Protein AF-A0A453KWU0-F1 (afdb_monomer)

Secondary structure (DSSP, 8-state):
----SSSPPTT-TTHHHHHHHHHHHHHHHHHHHHHTTSSPPPSSTT----EEE-SS-EEE--PPPTT-

Se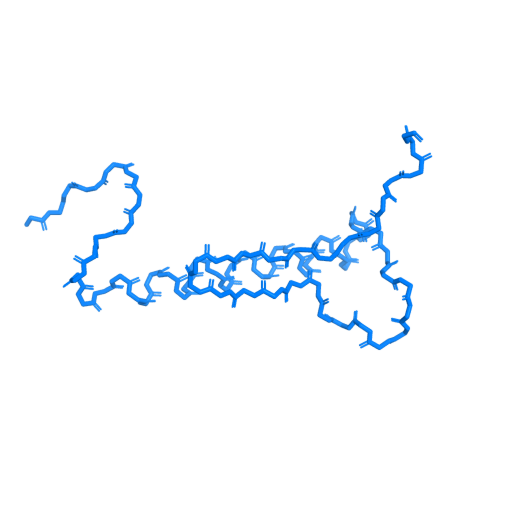quence (68 aa):
SLIHRRGLRQGDPLSPLLFILAIDVLHRLITKAAEDGILAPLLGRELKLRTSMYPDDVVIYTNPDQEE

InterPro domains:
  IPR000477 Reverse transcriptase domain [PF00078] (5-64)
  IPR000477 Reverse transcriptase domain [PS50878] (1-68)

pLDDT: mean 79.12, std 11.14, range [45.91, 91.44]

Mean predicted aligned error: 7.9 Å

Radius of gyration: 15.8 Å; Cα contacts (8 Å, |Δi|>4): 40; chains: 1; bounding box: 41×19×44 Å

Nearest PDB structures (foldseek):
  6yxx-assembly1_E6  TM=2.950E-01  e=8.581E+00  Trypanosoma brucei brucei

Structure (mmCIF, N/CA/C/O backbone):
data_AF-A0A453KWU0-F1
#
_entry.id   AF-A0A453KWU0-F1
#
loop_
_atom_site.group_PDB
_atom_site.id
_atom_site.type_symbol
_atom_site.label_atom_id
_atom_site.label_alt_id
_atom_site.label_comp_id
_atom_site.label_asym_id
_atom_site.label_entity_id
_atom_site.label_seq_id
_atom_site.pdbx_PDB_ins_code
_atom_site.Cartn_x
_atom_site.Cartn_y
_atom_site.Cartn_z
_atom_site.occupancy
_atom_site.B_iso_or_equiv
_atom_site.auth_seq_id
_atom_site.auth_comp_id
_atom_site.auth_asym_id
_atom_site.auth_atom_id
_atom_site.pdbx_PDB_model_num
ATOM 1 N N . SER A 1 1 ? 15.386 6.214 -24.902 1.00 53.03 1 SER A N 1
ATOM 2 C CA . SER A 1 1 ? 14.014 5.716 -25.101 1.00 53.03 1 SER A CA 1
ATOM 3 C C . SER A 1 1 ? 13.352 5.617 -23.743 1.00 53.03 1 SER A C 1
ATOM 5 O O . SER A 1 1 ? 13.975 5.083 -22.845 1.00 53.03 1 SER A O 1
ATOM 7 N N . LEU A 1 2 ? 12.141 6.150 -23.595 1.00 61.16 2 LEU A N 1
ATOM 8 C CA . LEU A 1 2 ? 11.117 5.738 -22.625 1.00 61.16 2 LEU A CA 1
ATOM 9 C C . LEU A 1 2 ? 9.833 6.459 -23.064 1.00 61.16 2 LEU A C 1
ATOM 11 O O . LEU A 1 2 ? 9.769 7.681 -22.980 1.00 61.16 2 LEU A O 1
ATOM 15 N N . ILE A 1 3 ? 8.836 5.739 -23.583 1.00 63.34 3 ILE A N 1
ATOM 16 C CA . ILE A 1 3 ? 7.479 6.288 -23.703 1.00 63.34 3 ILE A CA 1
ATOM 17 C C . ILE A 1 3 ? 6.514 5.241 -23.159 1.00 63.34 3 ILE A C 1
ATOM 19 O O . ILE A 1 3 ? 6.050 4.368 -23.885 1.00 63.34 3 ILE A O 1
ATOM 23 N N . HIS A 1 4 ? 6.215 5.349 -21.866 1.00 56.62 4 HIS A N 1
ATOM 24 C CA . HIS A 1 4 ? 5.054 4.714 -21.255 1.00 56.62 4 HIS A CA 1
ATOM 25 C C . HIS A 1 4 ? 4.070 5.805 -20.848 1.00 56.62 4 HIS A C 1
ATOM 27 O O . HIS A 1 4 ? 4.435 6.753 -20.160 1.00 56.62 4 HIS A O 1
ATOM 33 N N . ARG A 1 5 ? 2.822 5.687 -21.317 1.00 67.12 5 ARG A N 1
ATOM 34 C CA . ARG A 1 5 ? 1.736 6.622 -20.982 1.00 67.12 5 ARG A CA 1
ATOM 35 C C . ARG A 1 5 ? 0.914 6.181 -19.765 1.00 67.12 5 ARG A C 1
ATOM 37 O O . ARG A 1 5 ? 0.368 7.042 -19.091 1.00 67.12 5 ARG A O 1
ATOM 44 N N . ARG A 1 6 ? 0.870 4.878 -19.457 1.00 69.12 6 ARG A N 1
ATOM 45 C CA . ARG A 1 6 ? 0.427 4.281 -18.180 1.00 69.12 6 ARG A CA 1
ATOM 46 C C . ARG A 1 6 ? 1.137 2.933 -17.981 1.00 69.12 6 ARG A C 1
ATOM 48 O O . ARG A 1 6 ? 1.378 2.235 -18.964 1.00 69.12 6 ARG A O 1
ATOM 55 N N . GLY A 1 7 ? 1.437 2.588 -16.728 1.00 77.44 7 GLY A N 1
ATOM 56 C CA . GLY A 1 7 ? 2.112 1.343 -16.337 1.00 77.44 7 GLY A CA 1
ATOM 57 C C . GLY A 1 7 ? 3.644 1.397 -16.406 1.00 77.44 7 GLY A C 1
ATOM 58 O O . GLY A 1 7 ? 4.222 2.279 -17.042 1.00 77.44 7 GLY A O 1
ATOM 59 N N . LEU A 1 8 ? 4.288 0.445 -15.726 1.00 82.06 8 LEU A N 1
ATOM 60 C CA . LEU A 1 8 ? 5.740 0.246 -15.731 1.00 82.06 8 LEU A CA 1
ATOM 61 C C . LEU A 1 8 ? 6.141 -0.751 -16.823 1.00 82.06 8 LEU A C 1
ATOM 63 O O . LEU A 1 8 ? 5.407 -1.693 -17.124 1.00 82.06 8 LEU A O 1
ATOM 67 N N . ARG A 1 9 ? 7.319 -0.558 -17.420 1.00 82.94 9 ARG A N 1
ATOM 68 C CA . ARG A 1 9 ? 7.826 -1.456 -18.461 1.00 82.94 9 ARG A CA 1
ATOM 69 C C . ARG A 1 9 ? 8.321 -2.761 -17.844 1.00 82.94 9 ARG A C 1
ATOM 71 O O . ARG A 1 9 ? 9.251 -2.741 -17.038 1.00 82.94 9 ARG A O 1
ATOM 78 N N . GLN A 1 10 ? 7.774 -3.901 -18.253 1.00 79.94 10 GLN A N 1
ATOM 79 C CA . GLN A 1 10 ? 8.311 -5.197 -17.834 1.00 79.94 10 GLN A CA 1
ATOM 80 C C . GLN A 1 10 ? 9.713 -5.412 -18.430 1.00 79.94 10 GLN A C 1
ATOM 82 O O . GLN A 1 10 ? 9.954 -5.102 -19.599 1.00 79.94 10 GLN A O 1
ATOM 87 N N . GLY A 1 11 ? 10.643 -5.918 -17.618 1.00 82.00 11 GLY A N 1
ATOM 88 C CA . GLY A 1 11 ? 12.037 -6.136 -18.021 1.00 82.00 11 GLY A CA 1
ATOM 89 C C . GLY A 1 11 ? 12.915 -4.879 -18.012 1.00 82.00 11 GLY A C 1
ATOM 90 O O . GLY A 1 11 ? 14.097 -4.973 -18.329 1.00 82.00 11 GLY A O 1
ATOM 91 N N . ASP A 1 12 ? 12.372 -3.715 -17.638 1.00 85.12 12 ASP A N 1
ATOM 92 C CA . ASP A 1 12 ? 13.192 -2.544 -17.327 1.00 85.12 12 ASP A CA 1
ATOM 93 C C . ASP A 1 12 ? 13.797 -2.709 -15.922 1.00 85.12 12 ASP A C 1
ATOM 95 O O . ASP A 1 12 ? 13.049 -2.968 -14.971 1.00 85.12 12 ASP A O 1
ATOM 99 N N . PRO A 1 13 ? 15.127 -2.576 -15.766 1.00 85.19 13 PRO A N 1
ATOM 100 C CA . PRO A 1 13 ? 15.793 -2.777 -14.481 1.00 85.19 13 PRO A CA 1
ATOM 101 C C . PRO A 1 13 ? 15.321 -1.812 -13.381 1.00 85.19 13 PRO A C 1
ATOM 103 O O . PRO A 1 13 ? 15.517 -2.108 -12.205 1.00 85.19 13 PRO A O 1
ATOM 106 N N . LEU A 1 14 ? 14.685 -0.684 -13.723 1.00 86.38 14 LEU A N 1
ATOM 107 C CA . LEU A 1 14 ? 14.183 0.290 -12.748 1.00 86.38 14 LEU A CA 1
ATOM 108 C C . LEU A 1 14 ? 12.734 0.045 -12.309 1.00 86.38 14 LEU A C 1
ATOM 110 O O . LEU A 1 14 ? 12.330 0.522 -11.247 1.00 86.38 14 LEU A O 1
ATOM 114 N N . SER A 1 15 ? 11.949 -0.707 -13.084 1.00 86.00 15 SER A N 1
ATOM 115 C CA . SER A 1 15 ? 10.535 -0.967 -12.787 1.00 86.00 15 SER A CA 1
ATOM 116 C C . SER A 1 15 ? 10.286 -1.566 -11.393 1.00 86.00 15 SER A C 1
ATOM 118 O O . SER A 1 15 ? 9.372 -1.087 -10.723 1.00 86.00 15 SER A O 1
ATOM 120 N N . PRO A 1 16 ? 11.084 -2.528 -10.883 1.00 85.31 16 PRO A N 1
ATOM 121 C CA . PRO A 1 16 ? 10.884 -3.054 -9.530 1.00 85.31 16 PRO A CA 1
ATOM 122 C C . PRO A 1 16 ? 11.018 -1.981 -8.443 1.00 85.31 16 PRO A C 1
ATOM 124 O O . PRO A 1 16 ? 10.228 -1.944 -7.504 1.00 85.31 16 PRO A O 1
ATOM 127 N N . LEU A 1 17 ? 11.981 -1.066 -8.589 1.00 88.25 17 LEU A N 1
ATOM 128 C CA . LEU A 1 17 ? 12.200 0.008 -7.621 1.00 88.25 17 LEU A CA 1
ATOM 129 C C . LEU A 1 17 ? 11.047 1.017 -7.641 1.00 88.25 17 LEU A C 1
ATOM 131 O O . LEU A 1 17 ? 10.550 1.416 -6.590 1.00 88.25 17 LEU A O 1
ATOM 135 N N . LEU A 1 18 ? 10.593 1.402 -8.835 1.00 87.12 18 LEU A N 1
ATOM 136 C CA . LEU A 1 18 ? 9.457 2.311 -8.998 1.00 87.12 18 LEU A CA 1
ATOM 137 C C . LEU A 1 18 ? 8.154 1.705 -8.459 1.00 87.12 18 LEU A C 1
ATOM 139 O O . LEU A 1 18 ? 7.349 2.423 -7.867 1.00 87.12 18 LEU A O 1
ATOM 143 N N . PHE A 1 19 ? 7.966 0.393 -8.616 1.00 83.94 19 PHE A N 1
ATOM 144 C CA . PHE A 1 19 ? 6.829 -0.327 -8.046 1.00 83.94 19 PHE A CA 1
ATOM 145 C C . PHE A 1 19 ? 6.846 -0.284 -6.514 1.00 83.94 19 PHE A C 1
ATOM 147 O O . PHE A 1 19 ? 5.851 0.099 -5.902 1.00 83.94 19 PHE A O 1
ATOM 154 N N . ILE A 1 20 ? 7.993 -0.587 -5.894 1.00 87.25 20 ILE A N 1
ATOM 155 C CA . ILE A 1 20 ? 8.159 -0.523 -4.433 1.00 87.25 20 ILE A CA 1
ATOM 156 C C . ILE A 1 20 ? 7.876 0.890 -3.911 1.00 87.25 20 ILE A C 1
ATOM 158 O O . ILE A 1 20 ? 7.177 1.039 -2.913 1.00 87.25 20 ILE A O 1
ATOM 162 N N . LEU A 1 21 ? 8.367 1.929 -4.594 1.00 90.19 21 LEU A N 1
ATOM 163 C CA . LEU A 1 21 ? 8.115 3.319 -4.206 1.00 90.19 21 LEU A CA 1
ATOM 164 C C . LEU A 1 21 ? 6.622 3.670 -4.240 1.00 90.19 21 LEU A C 1
ATOM 166 O O . LEU A 1 21 ? 6.114 4.277 -3.300 1.00 90.19 21 LEU A O 1
ATOM 170 N N . ALA A 1 22 ? 5.907 3.278 -5.297 1.00 88.38 22 ALA A N 1
ATOM 171 C CA . ALA A 1 22 ? 4.469 3.522 -5.398 1.00 88.38 22 ALA A CA 1
ATOM 172 C C . ALA A 1 22 ? 3.681 2.784 -4.301 1.00 88.38 22 ALA A C 1
ATOM 174 O O . ALA A 1 22 ? 2.775 3.359 -3.697 1.00 88.38 22 ALA A O 1
ATOM 175 N N . ILE A 1 23 ? 4.059 1.536 -4.014 1.00 86.56 23 ILE A N 1
ATOM 176 C CA . ILE A 1 23 ? 3.441 0.695 -2.983 1.00 86.56 23 ILE A CA 1
ATOM 177 C C . ILE A 1 23 ? 3.694 1.244 -1.572 1.00 86.56 23 ILE A C 1
ATOM 179 O O . ILE A 1 23 ? 2.770 1.289 -0.762 1.00 86.56 23 ILE A O 1
ATOM 183 N N . ASP A 1 24 ? 4.904 1.727 -1.279 1.00 88.50 24 ASP A N 1
ATOM 184 C CA . ASP A 1 24 ? 5.223 2.359 0.008 1.00 88.50 24 ASP A CA 1
ATOM 185 C C . ASP A 1 24 ? 4.405 3.644 0.224 1.00 88.50 24 ASP A C 1
ATOM 187 O O . ASP A 1 24 ? 3.828 3.852 1.292 1.00 88.50 24 ASP A O 1
ATOM 191 N N . VAL A 1 25 ? 4.268 4.481 -0.811 1.00 90.88 25 VAL A N 1
ATOM 192 C CA . VAL A 1 25 ? 3.411 5.676 -0.745 1.00 90.88 25 VAL A CA 1
ATOM 193 C C . VAL A 1 25 ? 1.949 5.290 -0.515 1.00 90.88 25 VAL A C 1
ATOM 195 O O . VAL A 1 25 ? 1.304 5.862 0.364 1.00 90.88 25 VAL A O 1
ATOM 198 N N . LEU A 1 26 ? 1.429 4.302 -1.248 1.00 89.62 26 LEU A N 1
ATOM 199 C CA . LEU A 1 26 ? 0.059 3.816 -1.073 1.00 89.62 26 LEU A CA 1
ATOM 200 C C . LEU A 1 26 ? -0.180 3.290 0.351 1.00 89.62 26 LEU A C 1
ATOM 202 O O . LEU A 1 26 ? -1.184 3.635 0.973 1.00 89.62 26 LEU A O 1
ATOM 206 N N . HIS A 1 27 ? 0.761 2.514 0.895 1.00 88.00 27 HIS A N 1
ATOM 207 C CA . HIS A 1 27 ? 0.688 2.015 2.266 1.00 88.00 27 HIS A CA 1
ATOM 208 C C . HIS A 1 27 ? 0.593 3.161 3.278 1.00 88.00 27 HIS A C 1
ATOM 210 O O . HIS A 1 27 ? -0.295 3.162 4.129 1.00 88.00 27 HIS A O 1
ATOM 216 N N . ARG A 1 28 ? 1.467 4.167 3.160 1.00 90.00 28 ARG A N 1
ATOM 217 C CA . ARG A 1 28 ? 1.479 5.329 4.060 1.00 90.00 28 ARG A CA 1
ATOM 218 C C . ARG A 1 28 ? 0.186 6.132 3.986 1.00 90.00 28 ARG A C 1
ATOM 220 O O . ARG A 1 28 ? -0.290 6.584 5.021 1.00 90.00 28 ARG A O 1
ATOM 227 N N . LEU A 1 29 ? -0.393 6.291 2.795 1.00 91.44 29 LEU A N 1
ATOM 228 C CA . LEU A 1 29 ? -1.673 6.984 2.625 1.00 91.44 29 LEU A CA 1
ATOM 229 C C . LEU A 1 29 ? -2.813 6.252 3.338 1.00 91.44 29 LEU A C 1
ATOM 231 O O . LEU A 1 29 ? -3.608 6.888 4.026 1.00 91.44 29 LEU A O 1
ATOM 235 N N . ILE A 1 30 ? -2.867 4.923 3.230 1.00 87.81 30 ILE A N 1
ATOM 236 C CA . ILE A 1 30 ? -3.902 4.114 3.889 1.00 87.81 30 ILE A CA 1
ATOM 237 C C . ILE A 1 30 ? -3.726 4.135 5.412 1.00 87.81 30 ILE A C 1
ATOM 239 O O . ILE A 1 30 ? -4.702 4.288 6.148 1.00 87.81 30 ILE A O 1
ATOM 243 N N . THR A 1 31 ? -2.486 4.058 5.897 1.00 86.56 31 THR A N 1
ATOM 244 C CA . THR A 1 31 ? -2.174 4.211 7.325 1.00 86.56 31 THR A CA 1
ATOM 245 C C . THR A 1 31 ? -2.552 5.598 7.836 1.00 86.56 31 THR A C 1
ATOM 247 O O . THR A 1 31 ? -3.186 5.708 8.880 1.00 86.56 31 THR A O 1
ATOM 250 N N . LYS A 1 32 ? -2.260 6.662 7.082 1.00 89.50 32 LYS A N 1
ATOM 251 C CA . LYS A 1 32 ? -2.628 8.025 7.475 1.00 89.50 32 LYS A CA 1
ATOM 252 C C . LYS A 1 32 ? -4.143 8.220 7.521 1.00 89.50 32 LYS A C 1
ATOM 254 O O . LYS A 1 32 ? -4.651 8.783 8.481 1.00 89.50 32 LYS A O 1
ATOM 259 N N . ALA A 1 33 ? -4.874 7.703 6.532 1.00 88.12 33 ALA A N 1
ATOM 260 C CA . ALA A 1 33 ? -6.337 7.751 6.517 1.00 88.12 33 ALA A CA 1
ATOM 261 C C . ALA A 1 33 ? -6.954 7.023 7.725 1.00 88.12 33 ALA A C 1
ATOM 263 O O . ALA A 1 33 ? -7.984 7.431 8.254 1.00 88.12 33 ALA A O 1
ATOM 264 N N . ALA A 1 34 ? -6.308 5.959 8.191 1.00 84.50 34 ALA A N 1
ATOM 265 C CA . ALA A 1 34 ? -6.698 5.263 9.405 1.00 84.50 34 ALA A CA 1
ATOM 266 C C . ALA A 1 34 ? -6.414 6.042 10.690 1.00 84.50 34 ALA A C 1
ATOM 268 O O . ALA A 1 34 ? -7.250 6.041 11.591 1.00 84.50 34 ALA A O 1
ATOM 269 N N . GLU A 1 35 ? -5.246 6.676 10.783 1.00 85.81 35 GLU A N 1
ATOM 270 C CA . GLU A 1 35 ? -4.876 7.544 11.906 1.00 85.81 35 GLU A CA 1
ATOM 271 C C . GLU A 1 35 ? -5.800 8.762 12.002 1.00 85.81 35 GLU A C 1
ATOM 273 O O . GLU A 1 35 ? -6.194 9.151 13.098 1.00 85.81 35 GLU A O 1
ATOM 278 N N . ASP A 1 36 ? -6.203 9.310 10.855 1.00 90.12 36 ASP A N 1
ATOM 279 C CA . ASP A 1 36 ? -7.118 10.451 10.758 1.00 90.12 36 ASP A CA 1
ATOM 280 C C . ASP A 1 36 ? -8.589 10.073 10.986 1.00 90.12 36 ASP A C 1
ATOM 282 O O . ASP A 1 36 ? -9.461 10.939 10.955 1.00 90.12 36 ASP A O 1
ATOM 286 N N . GLY A 1 37 ? -8.889 8.787 11.196 1.00 85.44 37 GLY A N 1
ATOM 287 C CA . GLY A 1 37 ? -10.251 8.296 11.402 1.00 85.44 37 GLY A CA 1
ATOM 288 C C . GLY A 1 37 ? -11.128 8.301 10.146 1.00 85.44 37 GLY A C 1
ATOM 289 O O . GLY A 1 37 ? -12.320 8.033 10.255 1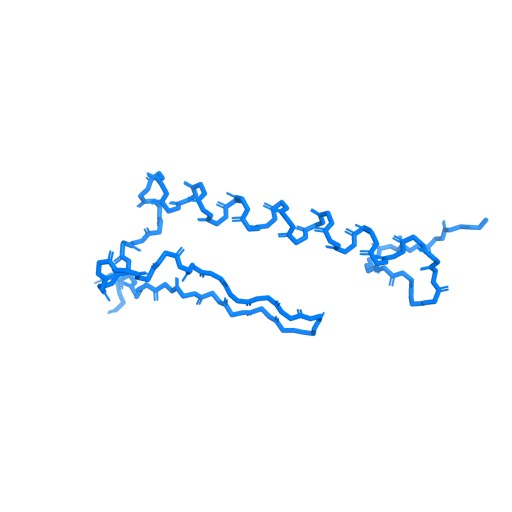.00 85.44 37 GLY A O 1
ATOM 290 N N . ILE A 1 38 ? -10.557 8.558 8.962 1.00 87.50 38 ILE A N 1
ATOM 291 C CA . ILE A 1 38 ? -11.252 8.448 7.667 1.00 87.50 38 ILE A CA 1
ATOM 292 C C . ILE A 1 38 ? -11.643 6.988 7.412 1.00 87.50 38 ILE A C 1
ATOM 294 O O . ILE A 1 38 ? -12.723 6.709 6.904 1.00 87.50 38 ILE A O 1
ATOM 298 N N . LEU A 1 39 ? -10.768 6.044 7.777 1.00 83.88 39 LEU A N 1
ATOM 299 C CA . LEU A 1 39 ? -11.075 4.616 7.741 1.00 83.88 39 LEU A CA 1
ATOM 300 C C . LEU A 1 39 ? -11.476 4.123 9.129 1.00 83.88 39 LEU A C 1
ATOM 302 O O . LEU A 1 39 ? -10.672 4.173 10.069 1.00 83.88 39 LEU A O 1
ATOM 306 N N . ALA A 1 40 ? -12.672 3.541 9.223 1.00 83.56 40 ALA A N 1
ATOM 307 C CA . ALA A 1 40 ? -13.186 2.959 10.455 1.00 83.56 40 ALA A CA 1
ATOM 308 C C . ALA A 1 40 ? -12.162 1.996 11.112 1.00 83.56 40 ALA A C 1
ATOM 310 O O . ALA A 1 40 ? -11.429 1.284 10.406 1.00 83.56 40 ALA A O 1
ATOM 311 N N . PRO A 1 41 ? -12.055 1.971 12.455 1.00 77.56 41 PRO A N 1
ATOM 312 C CA . PRO A 1 41 ? -11.125 1.088 13.159 1.00 77.56 41 PRO A CA 1
ATOM 313 C C . PRO A 1 41 ? -11.485 -0.386 12.956 1.00 77.56 41 PRO A C 1
ATOM 315 O O . PRO A 1 41 ? -12.616 -0.780 13.222 1.00 77.56 41 PRO A O 1
ATOM 318 N N . LEU A 1 42 ? -10.530 -1.224 12.547 1.00 79.75 42 LEU A N 1
ATOM 319 C CA . LEU A 1 42 ? -10.765 -2.666 12.419 1.00 79.75 42 LEU A CA 1
ATOM 320 C C . LEU A 1 42 ? -11.063 -3.291 13.792 1.00 79.75 42 LEU A C 1
ATOM 322 O O . LEU A 1 42 ? -10.376 -3.018 14.780 1.00 79.75 42 LEU A O 1
ATOM 326 N N . LEU A 1 43 ? -12.103 -4.128 13.859 1.00 69.44 43 LEU A N 1
ATOM 327 C CA . LEU A 1 43 ? -12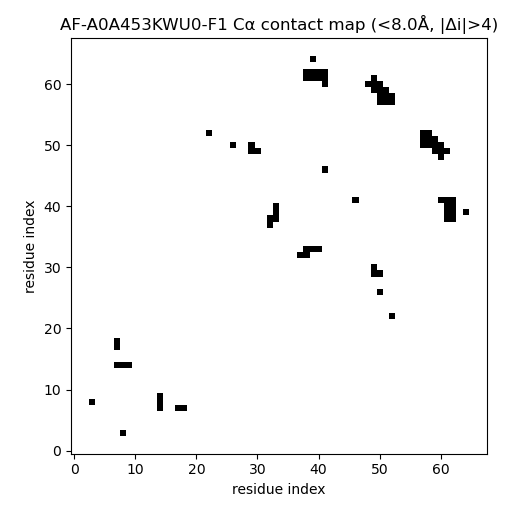.480 -4.837 15.082 1.00 69.44 43 LEU A CA 1
ATOM 328 C C . LEU A 1 43 ? -11.456 -5.945 15.359 1.00 69.44 43 LEU A C 1
ATOM 330 O O . LEU A 1 43 ? -11.341 -6.909 14.610 1.00 69.44 43 LEU A O 1
ATOM 334 N N . GLY A 1 44 ? -10.701 -5.792 16.446 1.00 67.00 44 GLY A N 1
ATOM 335 C CA . GLY A 1 44 ? -9.603 -6.689 16.807 1.00 67.00 44 GLY A CA 1
ATOM 336 C C . GLY A 1 44 ? -8.350 -5.878 17.098 1.00 67.00 44 GLY A C 1
ATOM 337 O O . GLY A 1 44 ? -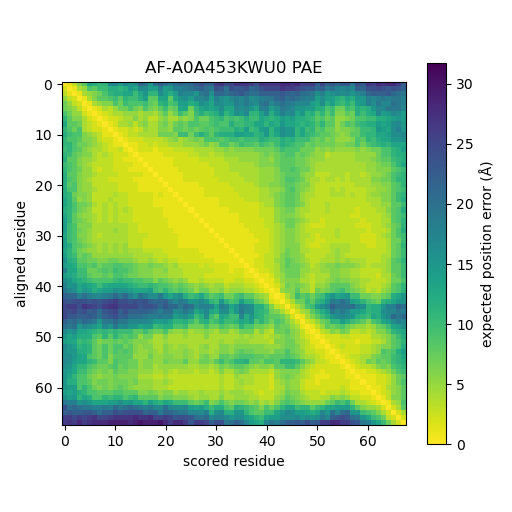7.671 -5.408 16.193 1.00 67.00 44 GLY A O 1
ATOM 338 N N . ARG A 1 45 ? -8.045 -5.724 18.390 1.00 53.62 45 ARG A N 1
ATOM 339 C CA . ARG A 1 45 ? -7.031 -4.819 18.969 1.00 53.62 45 ARG A CA 1
ATOM 340 C C . ARG A 1 45 ? -5.593 -5.020 18.446 1.00 53.62 45 ARG A C 1
ATOM 342 O O . ARG A 1 45 ? -4.713 -4.235 18.785 1.00 53.62 45 ARG A O 1
ATOM 349 N N . GLU A 1 46 ? -5.361 -6.042 17.624 1.00 56.16 46 GLU A N 1
ATOM 350 C CA . GLU A 1 46 ? -4.044 -6.444 17.121 1.00 56.16 46 GLU A CA 1
ATOM 351 C C . GLU A 1 46 ? -3.913 -6.469 15.589 1.00 56.16 46 GLU A C 1
ATOM 353 O O . GLU A 1 46 ? -2.796 -6.606 15.088 1.00 56.16 46 GLU A O 1
ATOM 358 N N . LEU A 1 47 ? -4.993 -6.263 14.821 1.00 58.00 47 LEU A N 1
ATOM 359 C CA . LEU A 1 47 ? -4.901 -6.155 13.360 1.00 58.00 47 LEU A CA 1
ATOM 360 C C . LEU A 1 47 ? -4.399 -4.759 12.967 1.00 58.00 47 LEU A C 1
ATOM 362 O O . LEU A 1 47 ? -5.145 -3.882 12.544 1.00 58.00 47 LEU A O 1
ATOM 366 N N . LYS A 1 48 ? -3.089 -4.556 13.127 1.00 62.38 48 LYS A N 1
ATOM 367 C CA . LYS A 1 48 ? -2.373 -3.365 12.641 1.00 62.38 48 LYS A CA 1
ATOM 368 C C . LYS A 1 48 ? -2.188 -3.374 11.121 1.00 62.38 48 LYS A C 1
ATOM 370 O O . LYS A 1 48 ? -1.863 -2.343 10.542 1.00 62.38 48 LYS A O 1
ATOM 375 N N . LEU A 1 49 ? -2.366 -4.532 10.481 1.00 68.69 49 LEU A N 1
ATOM 376 C CA . LEU A 1 49 ? -2.275 -4.667 9.032 1.00 68.69 49 LEU A CA 1
ATOM 377 C C . LEU A 1 49 ? -3.586 -4.198 8.389 1.00 68.69 49 LEU A C 1
ATOM 379 O O . LEU A 1 49 ? -4.589 -4.906 8.428 1.00 68.69 49 LEU A O 1
ATOM 383 N N . ARG A 1 50 ? -3.570 -3.009 7.780 1.00 79.19 50 ARG A N 1
ATOM 384 C CA . ARG A 1 50 ? -4.694 -2.507 6.969 1.00 79.19 50 ARG A CA 1
ATOM 385 C C . ARG A 1 50 ? -4.630 -2.931 5.510 1.00 79.19 50 ARG A C 1
ATOM 387 O O . ARG A 1 50 ? -5.639 -2.881 4.813 1.00 79.19 50 ARG A O 1
ATOM 394 N N . THR A 1 51 ? -3.464 -3.365 5.052 1.00 84.12 51 THR A N 1
ATOM 395 C CA . THR A 1 51 ? -3.240 -3.764 3.667 1.00 84.12 51 THR A CA 1
ATOM 396 C C . THR A 1 51 ? -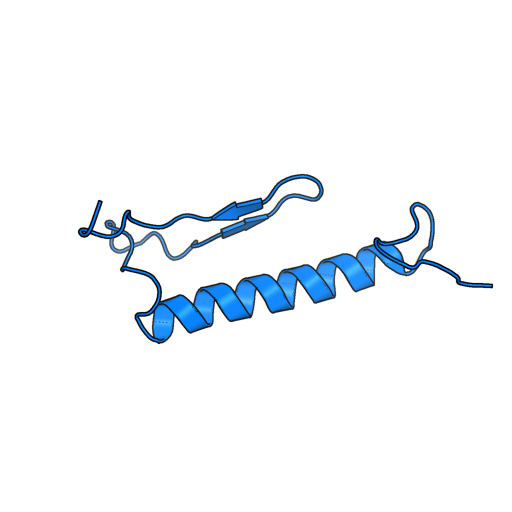2.337 -4.982 3.589 1.00 84.12 51 THR A C 1
ATOM 398 O O . THR A 1 51 ? -1.403 -5.135 4.374 1.00 84.12 51 THR A O 1
ATOM 401 N N . SER A 1 52 ? -2.609 -5.850 2.622 1.00 84.94 52 SER A N 1
ATOM 402 C CA . SER A 1 52 ? -1.706 -6.912 2.188 1.00 84.94 52 SER A CA 1
ATOM 403 C C . SER A 1 52 ? -1.448 -6.717 0.700 1.00 84.94 52 SER A C 1
ATOM 405 O O . SER A 1 52 ? -2.393 -6.567 -0.072 1.00 84.94 52 SER A O 1
ATOM 407 N N . MET A 1 53 ? -0.177 -6.625 0.311 1.00 82.56 53 MET A N 1
ATOM 408 C CA . MET A 1 53 ? 0.226 -6.246 -1.043 1.00 82.56 53 MET A CA 1
ATOM 409 C C . MET A 1 53 ? 1.151 -7.309 -1.623 1.00 82.56 53 MET A C 1
ATOM 411 O O . MET A 1 53 ? 2.205 -7.605 -1.062 1.00 82.56 53 MET A O 1
ATOM 415 N N . TYR A 1 54 ? 0.735 -7.856 -2.755 1.00 80.44 54 TYR A N 1
ATOM 416 C CA . TYR A 1 54 ? 1.469 -8.780 -3.605 1.00 80.44 54 TYR A CA 1
ATOM 417 C C . TYR A 1 54 ? 1.764 -8.092 -4.949 1.00 80.44 54 TYR A C 1
ATOM 419 O O . TYR A 1 54 ? 1.174 -7.052 -5.245 1.00 80.44 54 TYR A O 1
ATOM 427 N N . PRO A 1 55 ? 2.692 -8.621 -5.768 1.00 74.12 55 PRO A N 1
ATOM 428 C CA . PRO A 1 55 ? 3.025 -8.020 -7.062 1.00 74.12 55 PRO A CA 1
ATOM 429 C C . PRO A 1 55 ? 1.812 -7.813 -7.978 1.00 74.12 55 PRO A C 1
ATOM 431 O O . PRO A 1 55 ? 1.756 -6.813 -8.690 1.00 74.12 55 PRO A O 1
ATOM 434 N N . ASP A 1 56 ? 0.849 -8.734 -7.918 1.00 80.25 56 ASP A N 1
ATOM 435 C CA . ASP A 1 56 ? -0.321 -8.753 -8.798 1.00 80.25 56 ASP A CA 1
ATOM 436 C C . ASP A 1 56 ? -1.616 -8.300 -8.100 1.00 80.25 56 ASP A C 1
ATOM 438 O O . ASP A 1 56 ? -2.520 -7.798 -8.763 1.00 80.25 56 ASP A O 1
ATOM 442 N N . ASP A 1 57 ? -1.687 -8.402 -6.767 1.00 85.00 57 ASP A N 1
ATOM 443 C CA . ASP A 1 57 ? -2.916 -8.190 -5.998 1.00 85.00 57 ASP A CA 1
ATOM 444 C C . ASP A 1 57 ? -2.698 -7.310 -4.764 1.00 85.00 57 ASP A C 1
ATOM 446 O O . ASP A 1 57 ? -1.699 -7.417 -4.050 1.00 85.00 57 ASP A O 1
ATOM 450 N N . VAL A 1 58 ? -3.693 -6.478 -4.455 1.00 85.69 58 VAL A N 1
ATOM 451 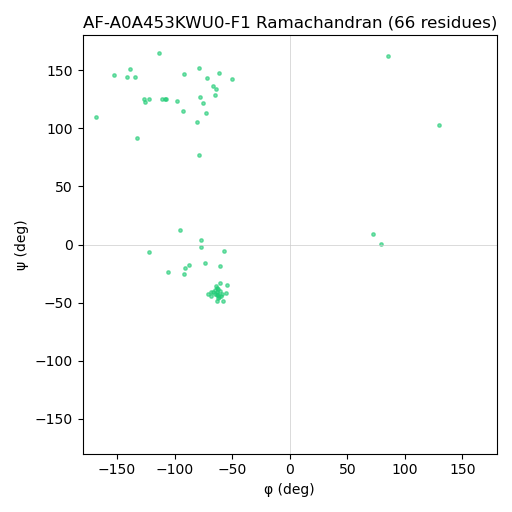C CA . VAL A 1 58 ? -3.741 -5.682 -3.223 1.00 85.69 58 VAL A CA 1
ATOM 452 C C . VAL A 1 58 ? -5.058 -5.941 -2.507 1.00 85.69 58 VAL A C 1
ATOM 454 O O . VAL A 1 58 ? -6.132 -5.739 -3.068 1.00 85.69 58 VAL A O 1
ATOM 457 N N . VAL A 1 59 ? -4.972 -6.341 -1.240 1.00 87.44 59 VAL A N 1
ATOM 458 C CA . VAL A 1 59 ? -6.119 -6.517 -0.347 1.00 87.44 59 VAL A CA 1
ATOM 459 C C . VAL A 1 59 ? -6.122 -5.387 0.675 1.00 87.44 59 VAL A C 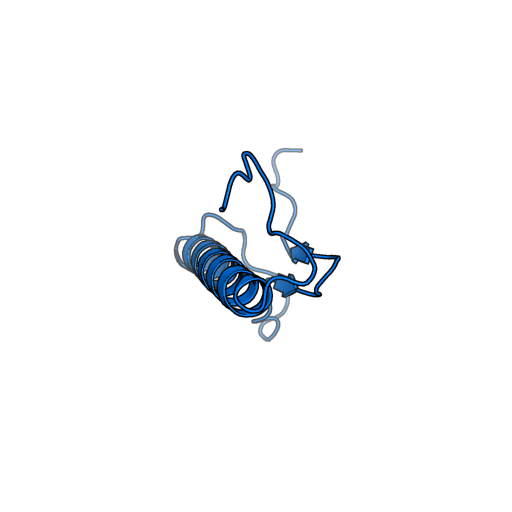1
ATOM 461 O O . VAL A 1 59 ? -5.131 -5.181 1.380 1.00 87.44 59 VAL A O 1
ATOM 464 N N . ILE A 1 60 ? -7.241 -4.669 0.769 1.00 86.00 60 ILE A N 1
ATOM 465 C CA . ILE A 1 60 ? -7.472 -3.620 1.767 1.00 86.00 60 ILE A CA 1
ATOM 466 C C . ILE A 1 60 ? -8.497 -4.135 2.773 1.00 86.00 60 ILE A C 1
ATOM 468 O O . ILE A 1 60 ? -9.599 -4.529 2.398 1.00 86.00 60 ILE A O 1
ATOM 472 N N . TYR A 1 61 ? -8.137 -4.108 4.053 1.00 84.56 61 TYR A N 1
ATOM 473 C CA . TYR A 1 61 ? -9.035 -4.455 5.148 1.00 84.56 61 TYR A CA 1
ATOM 474 C C . TYR A 1 61 ? -9.710 -3.180 5.661 1.00 84.56 61 TYR A C 1
ATOM 476 O O . TYR A 1 61 ? -9.051 -2.288 6.202 1.00 84.56 61 TYR A O 1
ATOM 484 N N . THR A 1 62 ? -11.031 -3.097 5.502 1.00 84.12 62 THR A N 1
ATOM 485 C CA . THR A 1 62 ? -11.867 -2.000 6.009 1.00 84.12 62 THR A CA 1
ATOM 486 C C . THR A 1 62 ? -13.170 -2.550 6.577 1.00 84.12 62 THR A C 1
ATOM 488 O O . THR A 1 62 ? -13.650 -3.590 6.127 1.00 84.12 62 THR A O 1
ATOM 491 N N . ASN A 1 63 ? -13.745 -1.853 7.556 1.00 83.50 63 ASN A N 1
ATOM 492 C CA . ASN A 1 63 ? -15.130 -2.107 7.941 1.00 83.50 63 ASN A CA 1
ATOM 493 C C . ASN A 1 63 ? -16.068 -1.435 6.927 1.00 83.50 63 ASN A C 1
ATOM 495 O O . ASN A 1 63 ? -1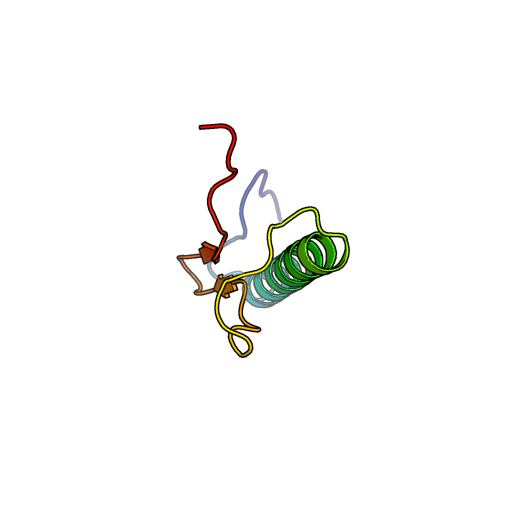5.675 -0.419 6.341 1.00 83.50 63 ASN A O 1
ATOM 499 N N . PRO A 1 64 ? -17.283 -1.974 6.738 1.00 77.38 64 PRO A N 1
ATOM 500 C CA . PRO A 1 64 ? -18.324 -1.283 5.992 1.00 77.38 64 PRO A CA 1
ATOM 501 C C . PRO A 1 64 ? -18.686 0.031 6.688 1.00 77.38 64 PRO A C 1
ATOM 503 O O . PRO A 1 64 ? -18.618 0.130 7.920 1.00 77.38 64 PRO A O 1
ATOM 506 N N . ASP A 1 65 ? -19.064 1.025 5.891 1.00 72.00 65 ASP A N 1
ATOM 507 C CA . ASP A 1 65 ? -19.701 2.223 6.422 1.00 72.00 65 ASP A CA 1
ATOM 508 C C . ASP A 1 65 ? -21.123 1.864 6.872 1.00 72.00 65 ASP A C 1
ATOM 510 O O . ASP A 1 65 ? -21.773 1.015 6.264 1.00 72.00 65 ASP A O 1
ATOM 514 N N . GLN A 1 66 ? -21.605 2.458 7.961 1.00 63.12 66 GLN A N 1
ATOM 515 C CA . GLN A 1 66 ? -22.927 2.122 8.512 1.00 63.12 66 GLN A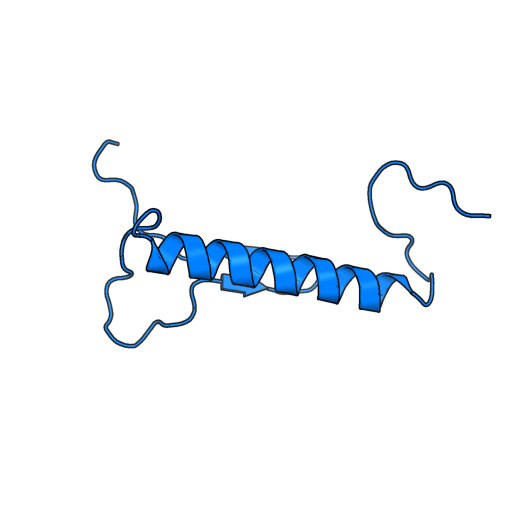 CA 1
ATOM 516 C C . GLN A 1 66 ? -24.092 2.755 7.725 1.00 63.12 66 GLN A C 1
ATOM 518 O O . GLN A 1 66 ? -25.242 2.606 8.131 1.00 63.12 66 GLN A O 1
ATOM 523 N N . GLU A 1 67 ? -23.804 3.453 6.622 1.00 61.59 67 GLU A N 1
ATOM 524 C CA . GLU A 1 67 ? -24.786 4.131 5.763 1.00 61.59 67 GLU A CA 1
ATOM 525 C C . GLU A 1 67 ? -25.251 3.312 4.537 1.00 61.59 67 GLU A C 1
ATOM 527 O O . GLU A 1 67 ? -25.909 3.873 3.660 1.00 61.59 67 GLU A O 1
ATOM 532 N N . GLU A 1 68 ? -24.964 2.005 4.466 1.00 45.91 68 GLU A N 1
ATOM 533 C CA . GLU A 1 68 ? -25.480 1.106 3.408 1.00 45.91 68 GLU A CA 1
ATOM 534 C C . GLU A 1 68 ? -26.722 0.298 3.829 1.00 45.91 68 GLU A C 1
ATOM 536 O O . GLU A 1 68 ? -26.708 -0.318 4.922 1.00 45.91 68 GLU A O 1
#

Foldseek 3Di:
DDDDPDDDDPPDPCRVVVVVVVVVVVQVVLLVCVVVCVFPDDPDPPCPPQWDDDPVDIDGDGDDDPPD

Solvent-accessible surface area (backbone atoms only — not comparable to full-atom values): 4596 Å² total; per-residue (Å²): 141,88,88,69,94,75,79,74,58,87,92,45,90,58,36,66,58,56,50,51,53,54,51,52,52,52,51,51,51,54,53,48,34,41,75,71,58,74,40,61,81,65,91,53,102,78,67,79,70,48,62,49,81,54,101,90,49,75,49,76,65,72,59,83,71,91,88,119

Organism: Aegilops tauschii subsp. strangulata (NCBI:txid200361)